Protein AF-A0A9E4BK31-F1 (afdb_monomer_lite)

Structure (mmCIF, N/CA/C/O backbone):
data_AF-A0A9E4BK31-F1
#
_entry.id   AF-A0A9E4BK31-F1
#
loop_
_atom_site.group_PDB
_atom_site.id
_atom_site.type_symbol
_atom_site.label_atom_id
_atom_site.label_alt_id
_atom_site.label_comp_id
_atom_site.label_asym_id
_atom_site.label_entity_id
_atom_site.label_seq_id
_atom_site.pdbx_PDB_ins_code
_atom_site.Cartn_x
_atom_site.Cartn_y
_atom_site.Cartn_z
_atom_site.occupancy
_atom_site.B_iso_or_equiv
_atom_site.auth_seq_id
_atom_site.auth_comp_id
_atom_site.auth_asym_id
_atom_site.auth_atom_id
_atom_site.pdbx_PDB_model_num
ATOM 1 N N . MET A 1 1 ? -15.967 -5.788 6.533 1.00 58.97 1 MET A N 1
ATOM 2 C CA . MET A 1 1 ? -17.218 -6.584 6.598 1.00 58.97 1 MET A CA 1
ATOM 3 C C . MET A 1 1 ? -17.058 -7.877 7.395 1.00 58.97 1 MET A C 1
ATOM 5 O O . MET A 1 1 ? -17.846 -8.084 8.306 1.00 58.97 1 MET A O 1
ATOM 9 N N . ALA A 1 2 ? -16.039 -8.709 7.128 1.00 77.31 2 ALA A N 1
ATOM 10 C CA . ALA A 1 2 ? -15.879 -10.015 7.787 1.00 77.31 2 ALA A CA 1
ATOM 11 C C . ALA A 1 2 ? -15.844 -9.972 9.330 1.00 77.31 2 ALA A C 1
ATOM 13 O O . ALA A 1 2 ? -16.376 -10.877 9.954 1.00 77.31 2 ALA A O 1
ATOM 14 N N . PHE A 1 3 ? -15.298 -8.915 9.947 1.00 86.31 3 PHE A N 1
ATOM 15 C CA . PHE A 1 3 ? -15.256 -8.760 11.411 1.00 86.31 3 PHE A CA 1
ATOM 16 C C . PHE A 1 3 ? -16.615 -8.451 12.069 1.00 86.31 3 PHE A C 1
ATOM 18 O O . PHE A 1 3 ? -16.822 -8.784 13.233 1.00 86.31 3 PHE A O 1
ATOM 25 N N . LEU A 1 4 ? -17.575 -7.864 11.345 1.00 87.69 4 LEU A N 1
ATOM 26 C CA . LEU A 1 4 ? -18.869 -7.504 11.940 1.00 87.69 4 LEU A CA 1
ATOM 27 C C . LEU A 1 4 ? -19.689 -8.741 12.313 1.00 87.69 4 LEU A C 1
ATOM 29 O O . LEU A 1 4 ? -20.369 -8.736 13.329 1.00 87.69 4 LEU A O 1
ATOM 33 N N . ILE A 1 5 ? -19.585 -9.816 11.532 1.00 90.88 5 ILE A N 1
ATOM 34 C CA . ILE A 1 5 ? -20.297 -11.075 11.779 1.00 90.88 5 ILE A CA 1
ATOM 35 C C . ILE A 1 5 ? -19.891 -11.709 13.129 1.00 90.88 5 ILE A C 1
ATOM 37 O O . ILE A 1 5 ? -20.775 -11.912 13.964 1.00 90.88 5 ILE A O 1
ATOM 41 N N . PRO A 1 6 ? -18.599 -11.986 13.413 1.00 91.00 6 PRO A N 1
ATOM 42 C CA . PRO A 1 6 ? -18.186 -12.523 14.706 1.00 91.00 6 PRO A CA 1
ATOM 43 C C . PRO A 1 6 ? -18.404 -11.526 15.850 1.00 91.00 6 PRO A C 1
ATOM 45 O O . PRO A 1 6 ? -18.718 -11.952 16.958 1.00 91.00 6 PRO A O 1
ATOM 48 N N . PHE A 1 7 ? -18.308 -10.214 15.607 1.00 93.12 7 PHE A N 1
ATOM 49 C CA . PHE A 1 7 ? -18.606 -9.218 16.638 1.00 93.12 7 PHE A CA 1
ATOM 50 C C . PHE A 1 7 ? -20.098 -9.188 17.016 1.00 93.12 7 PHE A C 1
ATOM 52 O O . PHE A 1 7 ? -20.437 -9.138 18.196 1.00 93.12 7 PHE A O 1
ATOM 59 N N . LEU A 1 8 ? -21.008 -9.293 16.043 1.00 92.56 8 LEU A N 1
ATOM 60 C CA . LEU A 1 8 ? -22.447 -9.410 16.303 1.00 92.56 8 LEU A CA 1
ATOM 61 C C . LEU A 1 8 ? -22.787 -10.717 17.032 1.00 92.56 8 LEU A C 1
ATOM 63 O O . LEU A 1 8 ? -23.610 -10.711 17.947 1.00 92.56 8 LEU A O 1
ATOM 67 N N . ALA A 1 9 ? -22.121 -11.821 16.682 1.00 92.38 9 ALA A N 1
ATOM 68 C CA . ALA A 1 9 ? -22.253 -13.080 17.411 1.00 92.38 9 ALA A CA 1
ATOM 69 C C . ALA A 1 9 ? -21.776 -12.946 18.870 1.00 92.38 9 ALA A C 1
ATOM 71 O O . ALA A 1 9 ? -22.463 -13.408 19.782 1.00 92.38 9 ALA A O 1
ATOM 72 N N . LEU A 1 10 ? -20.652 -12.256 19.105 1.00 92.50 10 LEU A N 1
ATOM 73 C CA . LEU A 1 10 ? -20.155 -11.934 20.446 1.00 92.50 10 LEU A CA 1
ATOM 74 C C . LEU A 1 10 ? -21.173 -11.096 21.234 1.00 92.50 10 LEU A C 1
ATOM 76 O O . LEU A 1 10 ? -21.415 -11.387 22.401 1.00 92.50 10 LEU A O 1
ATOM 80 N N . LEU A 1 11 ? -21.794 -10.088 20.612 1.00 92.81 11 LEU A N 1
ATOM 81 C CA . LEU A 1 11 ? -22.826 -9.264 21.250 1.00 92.81 11 LEU A CA 1
ATOM 82 C C . LEU A 1 11 ? -24.053 -10.086 21.652 1.00 92.81 11 LEU A C 1
ATOM 84 O O . LEU A 1 11 ? -24.514 -9.976 22.788 1.00 92.81 11 LEU A O 1
ATOM 88 N N . ALA A 1 12 ? -24.558 -10.932 20.750 1.00 91.75 12 ALA A N 1
ATOM 89 C CA . ALA A 1 12 ? -25.690 -11.812 21.033 1.00 91.75 12 ALA A CA 1
ATOM 90 C C . ALA A 1 12 ? -25.364 -12.795 22.167 1.00 91.75 12 ALA A C 1
ATOM 92 O O . ALA A 1 12 ? -26.164 -12.976 23.086 1.00 91.75 12 ALA A O 1
ATOM 93 N N . PHE A 1 13 ? -24.162 -13.378 22.143 1.00 90.69 13 PHE A N 1
ATOM 94 C CA . PHE A 1 13 ? -23.691 -14.257 23.206 1.00 90.69 13 PHE A CA 1
ATOM 95 C C . PHE A 1 13 ? -23.581 -13.510 24.536 1.00 90.69 13 PHE A C 1
ATOM 97 O O . PHE A 1 13 ? -24.104 -13.983 25.540 1.00 90.69 13 PHE A O 1
ATOM 104 N N . ASN A 1 14 ? -22.979 -12.317 24.545 1.00 92.25 14 ASN A N 1
ATOM 105 C CA . ASN A 1 14 ? -22.840 -11.507 25.750 1.00 92.25 14 ASN A CA 1
ATOM 106 C C . ASN A 1 14 ? -24.202 -11.129 26.346 1.00 92.25 14 ASN A C 1
ATOM 108 O O . ASN A 1 14 ? -24.379 -11.221 27.557 1.00 92.25 14 ASN A O 1
ATOM 112 N N . TYR A 1 15 ? -25.182 -10.774 25.508 1.00 88.81 15 TYR A N 1
ATOM 113 C CA . TYR A 1 15 ? -26.549 -10.489 25.946 1.00 88.81 15 TYR A CA 1
ATOM 114 C C . TYR A 1 15 ? -27.174 -11.694 26.663 1.00 88.81 15 TYR A C 1
ATOM 116 O O . TYR A 1 15 ? -27.580 -11.584 27.819 1.00 88.81 15 TYR A O 1
ATOM 124 N N . VAL A 1 16 ? -27.163 -12.873 26.032 1.00 88.25 16 VAL A N 1
ATOM 125 C CA . VAL A 1 16 ? -27.714 -14.105 26.623 1.00 88.25 16 VAL A CA 1
ATOM 126 C C . VAL A 1 16 ? -26.967 -14.510 27.901 1.00 88.25 16 VAL A C 1
ATOM 128 O O . VAL A 1 16 ? -27.593 -14.890 28.891 1.00 88.25 16 VAL A O 1
ATOM 131 N N . PHE A 1 17 ? -25.636 -14.409 27.920 1.00 84.88 17 PHE A N 1
ATOM 132 C CA . PHE A 1 17 ? -24.818 -14.839 29.056 1.00 84.88 17 PHE A CA 1
ATOM 133 C C . PHE A 1 17 ? -24.884 -13.869 30.241 1.00 84.88 17 PHE A C 1
ATOM 135 O O . PHE A 1 17 ? -24.839 -14.310 31.390 1.00 84.88 17 PHE A O 1
ATOM 142 N N . SER A 1 18 ? -25.064 -12.569 29.982 1.00 81.69 18 SER A N 1
ATOM 143 C CA . SER A 1 18 ? -25.228 -11.537 31.017 1.00 81.69 18 SER A CA 1
ATOM 144 C C . SER A 1 18 ? -26.471 -11.737 31.891 1.00 81.69 18 SER A C 1
ATOM 146 O O . SER A 1 18 ? -26.489 -11.314 33.044 1.00 81.69 18 SER A O 1
ATOM 148 N N . HIS A 1 19 ? -27.486 -12.449 31.387 1.00 75.50 19 HIS A N 1
ATOM 149 C CA . HIS A 1 19 ? -28.653 -12.838 32.181 1.00 75.50 19 HIS A CA 1
ATOM 150 C C . HIS A 1 19 ? -28.345 -13.924 33.222 1.00 75.50 19 HIS A C 1
ATOM 152 O O . HIS A 1 19 ? -29.104 -14.080 34.179 1.00 75.50 19 HIS A O 1
ATOM 158 N N . ARG A 1 20 ? -27.256 -14.692 33.054 1.00 76.62 20 ARG A N 1
ATOM 159 C CA . ARG A 1 20 ? -26.925 -15.845 33.910 1.00 76.62 20 ARG A CA 1
ATOM 160 C C . ARG A 1 20 ? -25.598 -15.713 34.665 1.00 76.62 20 ARG A C 1
ATOM 162 O O . ARG A 1 20 ? -25.450 -16.359 35.707 1.00 76.62 20 ARG A O 1
ATOM 169 N N . PHE A 1 21 ? -24.671 -14.895 34.166 1.00 79.19 21 PHE A N 1
ATOM 170 C CA . PHE A 1 21 ? -23.315 -14.671 34.681 1.00 79.19 21 PHE A CA 1
ATOM 171 C C . PHE A 1 21 ? -22.875 -13.208 34.468 1.00 79.19 21 PHE A C 1
ATOM 173 O O . PHE A 1 21 ? -23.589 -12.421 33.853 1.00 79.19 21 PHE A O 1
ATOM 180 N N . LYS A 1 22 ? -21.683 -12.824 34.953 1.00 82.00 22 LYS A N 1
ATOM 181 C CA . LYS A 1 22 ? -21.089 -11.517 34.617 1.00 82.00 22 LYS A CA 1
ATOM 182 C C . LYS A 1 22 ? -20.688 -11.499 33.138 1.00 82.00 22 LYS A C 1
ATOM 184 O O . LYS A 1 22 ? -19.763 -12.208 32.753 1.00 82.00 22 LYS A O 1
ATOM 189 N N . GLY A 1 23 ? -21.398 -10.711 32.335 1.00 86.69 23 GLY A N 1
ATOM 190 C CA . GLY A 1 23 ? -21.038 -10.427 30.945 1.00 86.69 23 GLY A CA 1
ATOM 191 C C . GLY A 1 23 ? -19.943 -9.364 30.824 1.00 86.69 23 GLY A C 1
ATOM 192 O O . GLY A 1 23 ? -19.596 -8.700 31.802 1.00 86.69 23 GLY A O 1
ATOM 193 N N . LEU A 1 24 ? -19.433 -9.195 29.604 1.00 89.00 24 LEU A N 1
ATOM 194 C CA . LEU A 1 24 ? -18.551 -8.097 29.217 1.00 89.00 24 LEU A CA 1
ATOM 195 C C . LEU A 1 24 ? -19.272 -6.762 29.401 1.00 89.00 24 LEU A C 1
ATOM 197 O O . LEU A 1 24 ? -20.435 -6.600 29.012 1.00 89.00 24 LEU A O 1
ATOM 201 N N . SER A 1 25 ? -18.553 -5.802 29.963 1.00 91.56 25 SER A N 1
ATOM 202 C CA . SER A 1 25 ? -18.991 -4.422 30.103 1.00 91.56 25 SER A CA 1
ATOM 203 C C . SER A 1 25 ? -19.062 -3.714 28.748 1.00 91.56 25 SER A C 1
ATOM 205 O O . SER A 1 25 ? -18.389 -4.082 27.781 1.00 91.56 25 SER A O 1
ATOM 207 N N . SER A 1 26 ? -19.835 -2.627 28.686 1.00 88.88 26 SER A N 1
ATOM 208 C CA . SER A 1 26 ? -19.913 -1.779 27.490 1.00 88.88 26 SER A CA 1
ATOM 209 C C . SER A 1 26 ? -18.539 -1.259 27.058 1.00 88.88 26 SER A C 1
ATOM 211 O O . SER A 1 26 ? -18.271 -1.152 25.865 1.00 88.88 26 SER A O 1
ATOM 213 N N . PHE A 1 27 ? -17.646 -0.985 28.015 1.00 92.00 27 PHE A N 1
ATOM 214 C CA . PHE A 1 27 ? -16.291 -0.519 27.727 1.00 92.00 27 PHE A CA 1
ATOM 215 C C . PHE A 1 27 ? -15.445 -1.597 27.037 1.00 92.00 27 PHE A C 1
ATOM 217 O O . PHE A 1 27 ? -14.790 -1.316 26.035 1.00 92.00 27 PHE A O 1
ATOM 224 N N . GLU A 1 28 ? -15.508 -2.842 27.516 1.00 93.06 28 GLU A N 1
ATOM 225 C CA . GLU A 1 28 ? -14.797 -3.971 26.903 1.00 93.06 28 GLU A CA 1
ATOM 226 C C . GLU A 1 28 ? -15.309 -4.253 25.487 1.00 93.06 28 GLU A C 1
ATOM 228 O O . GLU A 1 28 ? -14.512 -4.454 24.573 1.00 93.06 28 GLU A O 1
ATOM 233 N N . LEU A 1 29 ? -16.626 -4.195 25.270 1.00 93.00 29 LEU A N 1
ATOM 234 C CA . LEU A 1 29 ? -17.216 -4.382 23.943 1.00 93.00 29 LEU A CA 1
ATOM 235 C C . LEU A 1 29 ? -16.796 -3.288 22.954 1.00 93.00 29 LEU A C 1
ATOM 237 O O . LEU A 1 29 ? -16.470 -3.599 21.809 1.00 93.00 29 LEU A O 1
ATOM 241 N N . ILE A 1 30 ? -16.766 -2.023 23.383 1.00 92.88 30 ILE A N 1
ATOM 242 C CA . ILE A 1 30 ? -16.303 -0.902 22.550 1.00 92.88 30 ILE A CA 1
ATOM 243 C C . ILE A 1 30 ? -14.812 -1.046 22.229 1.00 92.88 30 ILE A C 1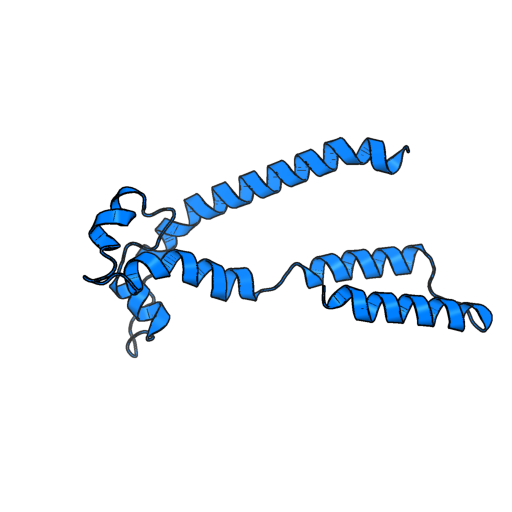
ATOM 245 O O . ILE A 1 30 ? -14.414 -0.820 21.084 1.00 92.88 30 ILE A O 1
ATOM 249 N N . ALA A 1 31 ? -13.990 -1.458 23.198 1.00 94.00 31 ALA A N 1
ATOM 250 C CA . ALA A 1 31 ? -12.566 -1.693 22.978 1.00 94.00 31 ALA A CA 1
ATOM 251 C C . ALA A 1 31 ? -12.335 -2.830 21.968 1.00 94.00 31 ALA A C 1
ATOM 253 O O . ALA A 1 31 ? -11.590 -2.650 21.004 1.00 94.00 31 ALA A O 1
ATOM 254 N N . ILE A 1 32 ? -13.030 -3.962 22.131 1.00 93.69 32 ILE A N 1
ATOM 255 C CA . ILE A 1 32 ? -12.971 -5.101 21.201 1.00 93.69 32 ILE A CA 1
ATOM 256 C C . ILE A 1 32 ? -13.419 -4.675 19.801 1.00 93.69 32 ILE A C 1
ATOM 258 O O . ILE A 1 32 ? -12.745 -4.990 18.821 1.00 93.69 32 ILE A O 1
ATOM 262 N N . CYS A 1 33 ? -14.526 -3.933 19.702 1.00 92.19 33 CYS A N 1
ATOM 263 C CA . CYS A 1 33 ? -15.015 -3.399 18.435 1.00 92.19 33 CYS A CA 1
ATOM 264 C C . CYS A 1 33 ? -13.965 -2.510 17.765 1.00 92.19 33 CYS A C 1
ATOM 266 O O . CYS A 1 33 ? -13.640 -2.712 16.601 1.00 92.19 33 CYS A O 1
ATOM 268 N N . SER A 1 34 ? -13.386 -1.568 18.512 1.00 90.88 34 SER A N 1
ATOM 269 C CA . SER A 1 34 ? -12.414 -0.605 17.987 1.00 90.88 34 SER A CA 1
ATOM 270 C C . SER A 1 34 ? -11.151 -1.299 17.477 1.00 90.88 34 SER A C 1
ATOM 272 O O . SER A 1 34 ? -10.747 -1.089 16.335 1.00 90.88 34 SER A O 1
ATOM 274 N N . ILE A 1 35 ? -10.559 -2.181 18.290 1.00 91.44 35 ILE A N 1
ATOM 275 C CA . ILE A 1 35 ? -9.354 -2.937 17.915 1.00 91.44 35 ILE A CA 1
ATOM 276 C C . ILE A 1 35 ? -9.650 -3.838 16.713 1.00 91.44 35 ILE A C 1
ATOM 278 O O . ILE A 1 35 ? -8.880 -3.877 15.754 1.00 91.44 35 ILE A O 1
ATOM 282 N N . GLY A 1 36 ? -10.785 -4.536 16.737 1.00 90.50 36 GLY A N 1
ATOM 283 C CA . GLY A 1 36 ? -11.171 -5.439 15.664 1.00 90.50 36 GLY A CA 1
ATOM 284 C C . GLY A 1 36 ? -11.517 -4.722 14.361 1.00 90.50 36 GLY A C 1
ATOM 285 O O . GLY A 1 36 ? -11.166 -5.216 13.294 1.00 90.50 36 GLY A O 1
ATOM 286 N N . MET A 1 37 ? -12.111 -3.527 14.413 1.00 88.00 37 MET A N 1
ATOM 287 C CA . MET A 1 37 ? -12.308 -2.691 13.228 1.00 88.00 37 MET A CA 1
ATOM 288 C C . MET A 1 37 ? -10.972 -2.228 12.647 1.00 88.00 37 MET A C 1
ATOM 290 O O . MET A 1 37 ? -10.799 -2.308 11.433 1.00 88.00 37 MET A O 1
ATOM 294 N N . VAL A 1 38 ? -10.012 -1.797 13.470 1.00 87.44 38 VAL A N 1
ATOM 295 C CA . VAL A 1 38 ? -8.668 -1.436 12.982 1.00 87.44 38 VAL A CA 1
ATOM 296 C C . VAL A 1 38 ? -8.006 -2.638 12.304 1.00 87.44 38 VAL A C 1
ATOM 298 O O . VAL A 1 38 ? -7.576 -2.532 11.157 1.00 87.44 38 VAL A O 1
ATOM 301 N N . ALA A 1 39 ? -8.009 -3.804 12.956 1.00 85.81 39 ALA A N 1
ATOM 302 C CA . ALA A 1 39 ? -7.448 -5.033 12.397 1.00 85.81 39 ALA A CA 1
ATOM 303 C C . ALA A 1 39 ? -8.146 -5.461 11.094 1.00 85.81 39 ALA A C 1
ATOM 305 O O . ALA A 1 39 ? -7.490 -5.853 10.135 1.00 85.81 39 ALA A O 1
ATOM 306 N N . ALA A 1 40 ? -9.474 -5.340 11.027 1.00 84.19 40 ALA A N 1
ATOM 307 C CA . ALA A 1 40 ? -10.251 -5.717 9.852 1.00 84.19 40 ALA A CA 1
ATOM 308 C C . ALA A 1 40 ? -10.035 -4.789 8.652 1.00 84.19 40 ALA A C 1
ATOM 310 O O . ALA A 1 40 ? -10.228 -5.224 7.518 1.00 84.19 40 ALA A O 1
ATOM 311 N N . ASN A 1 41 ? -9.686 -3.522 8.884 1.00 77.94 41 ASN A N 1
ATOM 312 C CA . ASN A 1 41 ? -9.354 -2.575 7.818 1.00 77.94 41 ASN A CA 1
ATOM 313 C C . ASN A 1 41 ? -7.882 -2.673 7.396 1.00 77.94 41 ASN A C 1
ATOM 315 O O . ASN A 1 41 ? -7.556 -2.355 6.256 1.00 77.94 41 ASN A O 1
ATOM 319 N N . MET A 1 42 ? -7.001 -3.162 8.272 1.00 74.75 42 MET A N 1
ATOM 320 C CA . MET A 1 42 ? -5.587 -3.378 7.971 1.00 74.75 42 MET A CA 1
ATOM 321 C C . MET A 1 42 ? -5.374 -4.703 7.225 1.00 74.75 42 MET A C 1
ATOM 323 O O . MET A 1 42 ? -4.789 -5.654 7.734 1.00 74.75 42 MET A O 1
ATOM 327 N N . GLN A 1 43 ? -5.890 -4.781 6.002 1.00 69.62 43 GLN A N 1
ATOM 328 C CA . GLN A 1 43 ? -5.678 -5.922 5.113 1.00 69.62 43 GLN A CA 1
ATOM 329 C C . GLN A 1 43 ? -4.340 -5.742 4.389 1.00 69.62 43 GLN A C 1
ATOM 331 O O . GLN A 1 43 ? -4.182 -4.816 3.595 1.00 69.62 43 GLN A O 1
ATOM 336 N N . GLY A 1 44 ? -3.378 -6.633 4.643 1.00 70.25 44 GLY A N 1
ATOM 337 C CA . GLY A 1 44 ? -2.052 -6.569 4.012 1.00 70.25 44 GLY A CA 1
ATOM 338 C C . GLY A 1 44 ? -2.081 -6.676 2.481 1.00 70.25 44 GLY A C 1
ATOM 339 O O . GLY A 1 44 ? -1.201 -6.133 1.817 1.00 70.25 44 GLY A O 1
ATOM 340 N N . GLU A 1 45 ? -3.120 -7.304 1.920 1.00 77.31 45 GLU A N 1
ATOM 341 C CA . GLU A 1 45 ? -3.283 -7.520 0.473 1.00 77.31 45 GLU A CA 1
ATOM 342 C C . GLU A 1 45 ? -3.380 -6.221 -0.338 1.00 77.31 45 GLU A C 1
ATOM 344 O O . GLU A 1 45 ? -2.986 -6.190 -1.504 1.00 77.31 45 GLU A O 1
ATOM 349 N N . TRP A 1 46 ? -3.869 -5.133 0.269 1.00 77.62 46 TRP A N 1
ATOM 350 C CA . TRP A 1 46 ? -3.974 -3.838 -0.406 1.00 77.62 46 TRP A CA 1
ATOM 351 C C . TRP A 1 46 ? -2.622 -3.310 -0.864 1.00 77.62 46 TRP A C 1
ATOM 353 O O . TRP A 1 46 ? -2.491 -2.860 -2.001 1.00 77.62 46 TRP A O 1
ATOM 363 N N . LEU A 1 47 ? -1.614 -3.379 0.005 1.00 72.31 47 LEU A N 1
ATOM 364 C CA . LEU A 1 47 ? -0.294 -2.857 -0.319 1.00 72.31 47 LEU A CA 1
ATOM 365 C C . LEU A 1 47 ? 0.508 -3.849 -1.165 1.00 72.31 47 LEU A C 1
ATOM 367 O O . LEU A 1 47 ? 1.151 -3.441 -2.123 1.00 72.31 47 LEU A O 1
ATOM 371 N N . SER A 1 48 ? 0.474 -5.140 -0.832 1.00 76.88 48 SER A N 1
ATOM 372 C CA . SER A 1 48 ? 1.308 -6.138 -1.510 1.00 76.88 48 SER A CA 1
ATOM 373 C C . SER A 1 48 ? 0.781 -6.542 -2.887 1.00 76.88 48 SER A C 1
ATOM 375 O O . SER A 1 48 ? 1.574 -6.787 -3.789 1.00 76.88 48 SER A O 1
ATOM 377 N N . GLY A 1 49 ? -0.539 -6.621 -3.062 1.00 79.38 49 GLY A N 1
ATOM 378 C CA . GLY A 1 49 ? -1.159 -7.074 -4.306 1.00 79.38 49 GLY A CA 1
ATOM 379 C C . GLY A 1 49 ? -1.685 -5.917 -5.142 1.00 79.38 49 GLY A C 1
ATOM 380 O O . GLY A 1 49 ? -1.228 -5.688 -6.260 1.00 79.38 49 GLY A O 1
ATOM 381 N N . TYR A 1 50 ? -2.646 -5.170 -4.598 1.00 85.81 50 TYR A N 1
ATOM 382 C CA . TYR A 1 50 ? -3.361 -4.156 -5.376 1.00 85.81 50 TYR A CA 1
ATOM 383 C C . TYR A 1 50 ? -2.481 -2.964 -5.731 1.00 85.81 50 TYR A C 1
ATOM 385 O O . TYR A 1 50 ? -2.425 -2.572 -6.892 1.00 85.81 50 TYR A O 1
ATOM 393 N N . PHE A 1 51 ? -1.772 -2.401 -4.755 1.00 89.31 51 PHE A N 1
ATOM 394 C CA . PHE A 1 51 ? -0.925 -1.238 -4.987 1.00 89.31 51 PHE A CA 1
ATOM 395 C C . PHE A 1 51 ? 0.222 -1.549 -5.955 1.00 89.31 51 PHE A C 1
ATOM 397 O O . PHE A 1 51 ? 0.338 -0.886 -6.985 1.00 89.31 51 PHE A O 1
ATOM 404 N N . LEU A 1 52 ? 1.016 -2.593 -5.675 1.00 89.94 52 LEU A N 1
ATOM 405 C CA . LEU A 1 52 ? 2.117 -3.002 -6.558 1.00 89.94 52 LEU A CA 1
ATOM 406 C C . LEU A 1 52 ? 1.610 -3.411 -7.949 1.00 89.94 52 LEU A C 1
ATOM 408 O O . LEU A 1 52 ? 2.242 -3.087 -8.951 1.00 89.94 52 LEU A O 1
ATOM 412 N N . GLY A 1 53 ? 0.439 -4.046 -8.037 1.00 90.62 53 GLY A N 1
ATOM 413 C CA . GLY A 1 53 ? -0.209 -4.341 -9.312 1.00 90.62 53 GLY A CA 1
ATOM 414 C C . GLY A 1 53 ? -0.562 -3.075 -10.094 1.00 90.62 53 GLY A C 1
ATOM 415 O O . GLY A 1 53 ? -0.206 -2.956 -11.260 1.00 90.62 53 GLY A O 1
ATOM 416 N N . VAL A 1 54 ? -1.196 -2.086 -9.458 1.00 90.19 54 VAL A N 1
ATOM 417 C CA . VAL A 1 54 ? -1.624 -0.835 -10.113 1.00 90.19 54 VAL A CA 1
ATOM 418 C C . VAL A 1 54 ? -0.442 -0.020 -10.634 1.00 90.19 54 VAL A C 1
ATOM 420 O O . VAL A 1 54 ? -0.516 0.510 -11.739 1.00 90.19 54 VAL A O 1
ATOM 423 N N . VAL A 1 55 ? 0.652 0.069 -9.875 1.00 92.44 55 VAL A N 1
ATOM 424 C CA . VAL A 1 55 ? 1.826 0.864 -10.277 1.00 92.44 55 VAL A CA 1
ATOM 425 C C . VAL A 1 55 ? 2.684 0.172 -11.338 1.00 92.44 55 VAL A C 1
ATOM 427 O O . VAL A 1 55 ? 3.452 0.846 -12.012 1.00 92.44 55 VAL A O 1
ATOM 430 N N . THR A 1 56 ? 2.567 -1.148 -11.516 1.00 93.06 56 THR A N 1
ATOM 431 C CA . THR A 1 56 ? 3.339 -1.916 -12.516 1.00 93.06 56 THR A CA 1
ATOM 432 C C . THR A 1 56 ? 2.522 -2.314 -13.746 1.00 93.06 56 THR A C 1
ATOM 434 O O . THR A 1 56 ? 3.083 -2.539 -14.818 1.00 93.06 56 THR A O 1
ATOM 437 N N . ALA A 1 57 ? 1.195 -2.391 -13.627 1.00 91.50 57 ALA A N 1
ATOM 438 C CA . ALA A 1 57 ? 0.311 -2.845 -14.694 1.00 91.50 57 ALA A CA 1
ATOM 439 C C . ALA A 1 57 ? 0.411 -2.018 -15.987 1.00 91.50 57 ALA A C 1
ATOM 441 O O . ALA A 1 57 ? 0.448 -2.639 -17.053 1.00 91.50 57 ALA A O 1
ATOM 442 N N . PRO A 1 58 ? 0.485 -0.670 -15.953 1.00 90.69 58 PRO A N 1
ATOM 443 C CA . PRO A 1 58 ? 0.524 0.115 -17.179 1.00 90.69 58 PRO A CA 1
ATOM 444 C C . PRO A 1 58 ? 1.726 -0.203 -18.066 1.00 90.69 58 PRO A C 1
ATOM 446 O O . PRO A 1 58 ? 1.564 -0.240 -19.278 1.00 90.69 58 PRO A O 1
ATOM 449 N N . ILE A 1 59 ? 2.896 -0.479 -17.477 1.00 90.31 59 ILE A N 1
ATOM 450 C CA . ILE A 1 59 ? 4.114 -0.797 -18.232 1.00 90.31 59 ILE A CA 1
ATOM 451 C C . ILE A 1 59 ? 4.200 -2.286 -18.598 1.00 90.31 59 ILE A C 1
ATOM 453 O O . ILE A 1 59 ? 4.646 -2.628 -19.693 1.00 90.31 59 ILE A O 1
ATOM 457 N N . TYR A 1 60 ? 3.745 -3.186 -17.717 1.00 92.62 60 TYR A N 1
ATOM 458 C CA . TYR A 1 60 ? 3.819 -4.630 -17.956 1.00 92.62 60 TYR A CA 1
ATOM 459 C C . TYR A 1 60 ? 2.803 -5.094 -19.008 1.00 92.62 60 TYR A C 1
ATOM 461 O O . TYR A 1 60 ? 3.154 -5.828 -19.930 1.00 92.62 60 TYR A O 1
ATOM 469 N N . PHE A 1 61 ? 1.555 -4.623 -18.919 1.00 92.19 61 PHE A N 1
ATOM 470 C CA . PHE A 1 61 ? 0.468 -5.036 -19.815 1.00 92.19 61 PHE A CA 1
ATOM 471 C C . PHE A 1 61 ? 0.329 -4.164 -21.070 1.00 92.19 61 PHE A C 1
ATOM 473 O O . PHE A 1 61 ? -0.609 -4.359 -21.851 1.00 92.19 61 PHE A O 1
ATOM 480 N N . ALA A 1 62 ? 1.220 -3.196 -21.297 1.00 91.62 62 ALA A N 1
ATOM 481 C CA . ALA A 1 62 ? 1.17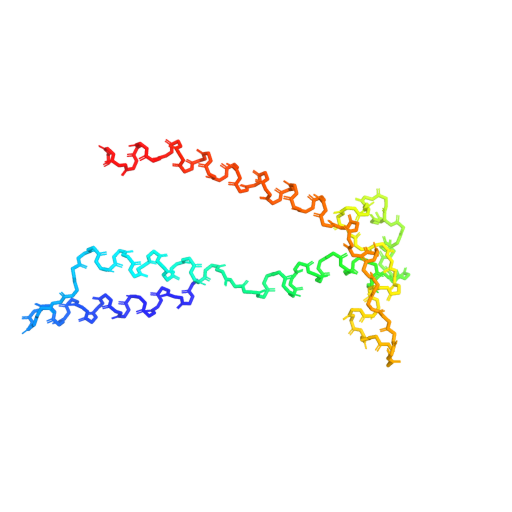3 -2.403 -22.516 1.00 91.62 62 ALA A CA 1
ATOM 482 C C . ALA A 1 62 ? 1.433 -3.276 -23.753 1.00 91.62 62 ALA A C 1
ATOM 484 O O . ALA A 1 62 ? 2.394 -4.047 -23.815 1.00 91.62 62 ALA A O 1
ATOM 485 N N . SER A 1 63 ? 0.539 -3.151 -24.733 1.00 90.38 63 SER A N 1
ATOM 486 C CA . SER A 1 63 ? 0.548 -3.903 -25.985 1.00 90.38 63 SER A CA 1
ATOM 487 C C . SER A 1 63 ? 0.156 -3.003 -27.153 1.00 90.38 63 SER A C 1
ATOM 489 O O . SER A 1 63 ? -0.489 -1.967 -26.985 1.00 90.38 63 SER A O 1
ATOM 491 N N . THR A 1 64 ? 0.464 -3.432 -28.375 1.00 90.00 64 THR A N 1
ATOM 492 C CA . THR A 1 64 ? 0.075 -2.699 -29.591 1.00 90.00 64 THR A CA 1
ATOM 493 C C . THR A 1 64 ? -1.443 -2.571 -29.755 1.00 90.00 64 THR A C 1
ATOM 495 O O . THR A 1 64 ? -1.911 -1.644 -30.406 1.00 90.00 64 THR A O 1
ATOM 498 N N . GLN A 1 65 ? -2.228 -3.468 -29.146 1.00 91.81 65 GLN A N 1
ATOM 499 C CA . GLN A 1 65 ? -3.692 -3.437 -29.205 1.00 91.81 65 GLN A CA 1
ATOM 500 C C . GLN A 1 65 ? -4.303 -2.390 -28.265 1.00 91.81 65 GLN A C 1
ATOM 502 O O . GLN A 1 65 ? -5.291 -1.751 -28.625 1.00 91.81 65 GLN A O 1
ATOM 507 N N . ASN A 1 66 ? -3.737 -2.208 -27.067 1.00 92.06 66 ASN A N 1
ATOM 508 C CA . ASN A 1 66 ? -4.245 -1.233 -26.097 1.00 92.06 66 ASN A CA 1
ATOM 509 C C . ASN A 1 66 ? -3.603 0.157 -26.246 1.00 92.06 66 ASN A C 1
ATOM 511 O O . ASN A 1 66 ? -4.195 1.142 -25.799 1.00 92.06 66 ASN A O 1
ATOM 515 N N . MET A 1 67 ? -2.443 0.241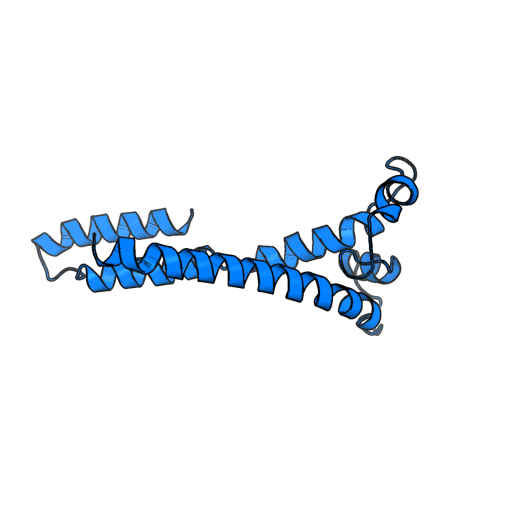 -26.912 1.00 90.25 67 MET A N 1
ATOM 516 C CA . MET A 1 67 ? -1.672 1.470 -27.134 1.00 90.25 67 MET A CA 1
ATOM 517 C C . MET A 1 67 ? -1.417 2.247 -25.834 1.00 90.25 67 MET A C 1
ATOM 519 O O . MET A 1 67 ? -1.402 3.479 -25.829 1.00 90.25 67 MET A O 1
ATOM 523 N N . TRP A 1 68 ? -1.265 1.553 -24.704 1.00 90.19 68 TRP A N 1
ATOM 524 C CA . TRP A 1 68 ? -1.051 2.210 -23.411 1.00 90.19 68 TRP A CA 1
ATOM 525 C C . TRP A 1 68 ? 0.263 2.993 -23.369 1.00 90.19 68 TRP A C 1
ATOM 527 O O . TRP A 1 68 ? 0.280 4.099 -22.828 1.00 90.19 68 TRP A O 1
ATOM 537 N N . ASP A 1 69 ? 1.302 2.483 -24.034 1.00 85.81 69 ASP A N 1
ATOM 538 C CA . ASP A 1 69 ? 2.592 3.166 -24.193 1.00 85.81 69 ASP A CA 1
ATOM 539 C C . ASP A 1 69 ? 2.458 4.530 -24.901 1.00 85.81 69 ASP A C 1
ATOM 541 O O . ASP A 1 69 ? 3.227 5.444 -24.632 1.00 85.81 69 ASP A O 1
ATOM 545 N N . GLU A 1 70 ? 1.470 4.714 -25.782 1.00 88.12 70 GLU A N 1
ATOM 546 C CA . GLU A 1 70 ? 1.269 5.981 -26.503 1.00 88.12 70 GLU A CA 1
ATOM 547 C C . GLU A 1 70 ? 0.225 6.877 -25.829 1.00 88.12 70 GLU A C 1
ATOM 549 O O . GLU A 1 70 ? 0.367 8.098 -25.779 1.00 88.12 70 GLU A O 1
ATOM 554 N N . ARG A 1 71 ? -0.857 6.276 -25.321 1.00 89.06 71 ARG A N 1
ATOM 555 C CA . ARG A 1 71 ? -2.034 7.011 -24.835 1.00 89.06 71 ARG A CA 1
ATOM 556 C C . ARG A 1 71 ? -1.963 7.371 -23.361 1.00 89.06 71 ARG A C 1
ATOM 558 O O . ARG A 1 71 ? -2.503 8.403 -22.975 1.00 89.06 71 ARG A O 1
ATOM 565 N N . LEU A 1 72 ? -1.373 6.508 -22.537 1.00 87.00 72 LEU A N 1
ATOM 566 C CA . LEU A 1 72 ? -1.348 6.687 -21.085 1.00 87.00 72 LEU A CA 1
ATOM 567 C C . LEU A 1 72 ? -0.000 7.204 -20.592 1.00 87.00 72 LEU A C 1
ATOM 569 O O . LEU A 1 72 ? 0.029 7.990 -19.650 1.00 87.00 72 LEU A O 1
ATOM 573 N N . TRP A 1 73 ? 1.093 6.828 -21.261 1.00 84.81 73 TRP A N 1
ATOM 574 C CA . TRP A 1 73 ? 2.446 7.251 -20.899 1.00 84.81 73 TRP A CA 1
ATOM 575 C C . TRP A 1 73 ? 2.621 8.762 -20.673 1.00 84.81 73 TRP A C 1
ATOM 577 O O . TRP A 1 73 ? 3.262 9.118 -19.687 1.00 84.81 73 TRP A O 1
ATOM 587 N N . PRO A 1 74 ? 1.998 9.668 -21.461 1.00 89.75 74 PRO A N 1
ATOM 588 C CA . PRO A 1 74 ? 2.112 11.111 -21.221 1.00 89.75 74 PRO A CA 1
ATOM 589 C C . PRO A 1 74 ? 1.564 11.590 -19.866 1.00 89.75 74 PRO A C 1
ATOM 591 O O . PRO A 1 74 ? 1.874 12.700 -19.442 1.00 89.75 74 PRO A O 1
ATOM 594 N N . TYR A 1 75 ? 0.733 10.784 -19.200 1.00 88.75 75 TYR A N 1
ATOM 595 C CA . TYR A 1 75 ? 0.136 11.094 -17.897 1.00 88.75 75 TYR A CA 1
ATOM 596 C C . TYR A 1 75 ? 0.844 10.392 -16.731 1.00 88.75 75 TYR A C 1
ATOM 598 O O . TYR A 1 75 ? 0.534 10.661 -15.566 1.00 88.75 75 TYR A O 1
ATOM 606 N N . PHE A 1 76 ? 1.782 9.492 -17.027 1.00 88.25 76 PHE A N 1
ATOM 607 C CA . PHE A 1 76 ? 2.568 8.801 -16.018 1.00 88.25 76 PHE A CA 1
ATOM 608 C C . PHE A 1 76 ? 3.880 9.520 -15.740 1.00 88.25 76 PHE A C 1
ATOM 610 O O . PHE A 1 76 ? 4.409 10.281 -16.545 1.00 88.25 76 PHE A O 1
ATOM 617 N N . SER A 1 77 ? 4.384 9.292 -14.537 1.00 86.88 77 SER A N 1
ATOM 618 C CA . SER A 1 77 ? 5.621 9.876 -14.045 1.00 86.88 77 SER A CA 1
ATOM 619 C C . SER A 1 77 ? 6.290 8.895 -13.096 1.00 86.88 77 SER A C 1
ATOM 621 O O . SER A 1 77 ? 5.631 8.043 -12.503 1.00 86.88 77 SER A O 1
ATOM 623 N N . GLU A 1 78 ? 7.593 9.049 -12.905 1.00 86.56 78 GLU A N 1
ATOM 624 C CA . GLU A 1 78 ? 8.404 8.135 -12.090 1.00 86.56 78 GLU A CA 1
ATOM 625 C C . GLU A 1 78 ? 7.935 8.032 -10.629 1.00 86.56 78 GLU A C 1
ATOM 627 O O . GLU A 1 78 ? 8.196 7.034 -9.964 1.00 86.56 78 GLU A O 1
ATOM 632 N N . TRP A 1 79 ? 7.197 9.032 -10.132 1.00 89.06 79 TRP A N 1
ATOM 633 C CA . TRP A 1 79 ? 6.662 9.031 -8.771 1.00 89.06 79 TRP A CA 1
ATOM 634 C C . TRP A 1 79 ? 5.315 8.309 -8.625 1.00 89.06 79 TRP A C 1
ATOM 636 O O . TRP A 1 79 ? 4.909 8.054 -7.491 1.00 89.06 79 TRP A O 1
ATOM 646 N N . ASN A 1 80 ? 4.598 7.999 -9.717 1.00 89.50 80 ASN A N 1
ATOM 647 C CA . ASN A 1 80 ? 3.263 7.381 -9.657 1.00 89.50 80 ASN A CA 1
ATOM 648 C C . ASN A 1 80 ? 3.181 5.965 -10.242 1.00 89.50 80 ASN A C 1
ATOM 650 O O . ASN A 1 80 ? 2.358 5.179 -9.769 1.00 89.50 80 ASN A O 1
ATOM 654 N N . VAL A 1 81 ? 4.034 5.628 -11.208 1.00 91.94 81 VAL A N 1
ATOM 655 C CA . VAL A 1 81 ? 4.059 4.342 -11.917 1.00 91.94 81 VAL A CA 1
ATOM 656 C C . VAL A 1 81 ? 5.506 3.888 -12.087 1.00 91.94 81 VAL A C 1
ATOM 658 O O . VAL A 1 81 ? 6.411 4.707 -12.237 1.00 91.94 81 VAL A O 1
ATOM 661 N N . LEU A 1 82 ? 5.726 2.571 -12.067 1.00 92.38 82 LEU A N 1
ATOM 662 C CA . LEU A 1 82 ? 7.026 1.981 -12.362 1.00 92.38 82 LEU A CA 1
ATOM 663 C C . LEU A 1 82 ? 7.339 2.162 -13.852 1.00 92.38 82 LEU A C 1
ATOM 665 O O . LEU A 1 82 ? 6.593 1.691 -14.710 1.00 92.38 82 LEU A O 1
ATOM 669 N N . THR A 1 83 ? 8.442 2.837 -14.160 1.00 89.62 83 THR A N 1
ATOM 670 C CA . THR A 1 83 ? 8.824 3.159 -15.543 1.00 89.62 83 THR A CA 1
ATOM 671 C C . THR A 1 83 ? 9.741 2.115 -16.179 1.00 89.62 83 THR A C 1
ATOM 673 O O . THR A 1 83 ? 9.767 1.976 -17.401 1.00 89.62 83 THR A O 1
ATOM 676 N N . ASP A 1 84 ? 10.468 1.348 -15.366 1.00 90.81 84 ASP A N 1
ATOM 677 C CA . ASP A 1 84 ? 11.365 0.292 -15.829 1.00 90.81 84 ASP A CA 1
ATOM 678 C C . ASP A 1 84 ? 10.583 -0.993 -16.154 1.00 90.81 84 ASP A C 1
ATOM 680 O O . ASP A 1 84 ? 10.069 -1.692 -15.272 1.00 90.81 84 ASP A O 1
ATOM 684 N N . ARG A 1 85 ? 10.522 -1.327 -17.449 1.00 89.88 85 ARG A N 1
ATOM 685 C CA . ARG A 1 85 ? 9.854 -2.536 -17.946 1.00 89.88 85 ARG A CA 1
ATOM 686 C C . ARG A 1 85 ? 10.527 -3.820 -17.455 1.00 89.88 85 ARG A C 1
ATOM 688 O O . ARG A 1 85 ? 9.816 -4.774 -17.162 1.00 89.88 85 ARG A O 1
ATOM 695 N N . ALA A 1 86 ? 11.853 -3.865 -17.334 1.00 91.00 86 ALA A N 1
ATOM 696 C CA . ALA A 1 86 ? 12.554 -5.051 -16.843 1.00 91.00 86 ALA A CA 1
ATOM 697 C C . ALA A 1 86 ? 12.269 -5.284 -15.353 1.00 91.00 86 ALA A C 1
ATOM 699 O O . ALA A 1 86 ? 12.043 -6.423 -14.942 1.00 91.00 86 ALA A O 1
ATOM 700 N N . ALA A 1 87 ? 12.199 -4.212 -14.557 1.00 92.38 87 ALA A N 1
ATOM 701 C CA . ALA A 1 87 ? 11.791 -4.296 -13.156 1.00 92.38 87 ALA A CA 1
ATOM 702 C C . ALA A 1 87 ? 10.335 -4.772 -13.009 1.00 92.38 87 ALA A C 1
ATOM 704 O O . ALA A 1 87 ? 10.046 -5.603 -12.146 1.00 92.38 87 ALA A O 1
ATOM 705 N N . ALA A 1 88 ? 9.430 -4.306 -13.879 1.00 92.56 88 ALA A N 1
ATOM 706 C CA . ALA A 1 88 ? 8.044 -4.765 -13.909 1.00 92.56 88 ALA A CA 1
ATOM 707 C C . ALA A 1 88 ? 7.934 -6.244 -14.314 1.00 92.56 88 ALA A C 1
ATOM 709 O O . ALA A 1 88 ? 7.256 -7.017 -13.644 1.00 92.56 88 ALA A O 1
ATOM 710 N N . THR A 1 89 ? 8.643 -6.673 -15.361 1.00 92.88 89 THR A N 1
ATOM 711 C CA . THR A 1 89 ? 8.690 -8.085 -15.767 1.00 92.88 89 THR A CA 1
ATOM 712 C C . THR A 1 89 ? 9.243 -8.962 -14.646 1.00 92.88 89 THR A C 1
ATOM 714 O O . THR A 1 89 ? 8.634 -9.973 -14.317 1.00 92.88 89 THR A O 1
ATOM 717 N N . GLY A 1 90 ? 10.328 -8.546 -13.985 1.00 92.94 90 GLY A N 1
ATOM 718 C CA . GLY A 1 90 ? 10.890 -9.271 -12.844 1.00 92.94 90 GLY A CA 1
ATOM 719 C C . GLY A 1 90 ? 9.939 -9.385 -11.646 1.00 92.94 90 GLY A C 1
ATOM 720 O O . GLY A 1 90 ? 10.026 -10.354 -10.895 1.00 92.94 90 GLY A O 1
ATOM 721 N N . PHE A 1 91 ? 9.009 -8.440 -11.476 1.00 91.50 91 PHE A N 1
ATOM 722 C CA . PHE A 1 91 ? 7.961 -8.513 -10.454 1.00 91.50 91 PHE A CA 1
ATOM 723 C C . PHE A 1 91 ? 6.906 -9.585 -10.761 1.00 91.50 91 PHE A C 1
ATOM 725 O O . PHE A 1 91 ? 6.521 -10.323 -9.858 1.00 91.50 91 PHE A O 1
ATOM 732 N N . TYR A 1 92 ? 6.462 -9.697 -12.017 1.00 91.88 92 TYR A N 1
ATOM 733 C CA . TYR A 1 92 ? 5.433 -10.668 -12.415 1.00 91.88 92 TYR A CA 1
ATOM 734 C C . TYR A 1 92 ? 5.988 -12.070 -12.695 1.00 91.88 92 TYR A C 1
ATOM 736 O O . TYR A 1 92 ? 5.365 -13.064 -12.333 1.00 91.88 92 TYR A O 1
ATOM 744 N N . GLU A 1 93 ? 7.147 -12.158 -13.345 1.00 94.25 93 GLU A N 1
ATOM 745 C CA . GLU A 1 93 ? 7.722 -13.412 -13.854 1.00 94.25 93 GLU A CA 1
ATOM 746 C C . GLU A 1 93 ? 8.843 -13.959 -12.960 1.00 94.25 93 GLU A C 1
ATOM 748 O O . GLU A 1 93 ? 9.254 -15.111 -13.101 1.00 94.25 93 GLU A O 1
ATOM 753 N N . GLY A 1 94 ? 9.300 -13.158 -11.995 1.00 92.44 94 GLY A N 1
ATOM 754 C CA . GLY A 1 94 ? 10.419 -13.478 -11.121 1.00 92.44 94 GLY A CA 1
ATOM 755 C C . GLY A 1 94 ? 11.764 -13.026 -11.689 1.00 92.44 94 GLY A C 1
ATOM 756 O O . GLY A 1 94 ? 11.954 -12.852 -12.893 1.00 92.44 94 GLY A O 1
ATOM 757 N N . LEU A 1 95 ? 12.726 -12.822 -10.790 1.00 92.69 95 LEU A N 1
ATOM 758 C CA . LEU A 1 95 ? 14.087 -12.441 -11.159 1.00 92.69 95 LEU A CA 1
ATOM 759 C C . LEU A 1 95 ? 14.928 -13.675 -11.527 1.00 92.69 95 LEU A C 1
ATOM 761 O O . LEU A 1 95 ? 14.758 -14.737 -10.918 1.00 92.69 95 LEU A O 1
ATOM 765 N N . PRO A 1 96 ? 15.885 -13.544 -12.466 1.00 91.69 96 PRO A N 1
ATOM 766 C CA . PRO A 1 96 ? 16.850 -14.599 -12.744 1.00 91.69 96 PRO A CA 1
ATOM 767 C C . PRO A 1 96 ? 17.627 -15.017 -11.482 1.00 91.69 96 PRO A C 1
ATOM 769 O O . PRO A 1 96 ? 17.919 -14.168 -10.632 1.00 91.69 96 PRO A O 1
ATOM 772 N N . PRO A 1 97 ? 18.031 -16.295 -11.357 1.00 91.00 97 PRO A N 1
ATOM 773 C CA . PRO A 1 97 ? 18.829 -16.750 -10.224 1.00 91.00 97 PRO A CA 1
ATOM 774 C C . PRO A 1 97 ? 20.111 -15.922 -10.062 1.00 91.00 97 PRO A C 1
ATOM 776 O O . PRO A 1 97 ? 20.915 -15.819 -10.986 1.00 91.00 97 PRO A O 1
ATOM 779 N N . GLY A 1 98 ? 20.303 -15.336 -8.879 1.00 90.19 98 GLY A N 1
ATOM 780 C CA . GLY A 1 98 ? 21.479 -14.520 -8.559 1.00 90.19 98 GLY A CA 1
ATOM 781 C C . GLY A 1 98 ? 21.421 -13.064 -9.034 1.00 90.19 98 GLY A C 1
ATOM 782 O O . GLY A 1 98 ? 22.354 -12.315 -8.751 1.00 90.19 98 GLY A O 1
ATOM 783 N N . ALA A 1 99 ? 20.348 -12.635 -9.708 1.00 91.12 99 ALA A N 1
ATOM 784 C CA . ALA A 1 99 ? 20.159 -11.227 -10.042 1.00 91.12 99 ALA A CA 1
ATOM 785 C C . ALA A 1 99 ? 19.782 -10.411 -8.786 1.00 91.12 99 ALA A C 1
ATOM 787 O O . ALA A 1 99 ? 18.928 -10.847 -8.006 1.00 91.12 99 ALA A O 1
ATOM 788 N N . PRO A 1 100 ? 20.389 -9.228 -8.566 1.00 91.88 100 PRO A N 1
ATOM 789 C CA . PRO A 1 100 ? 19.978 -8.337 -7.488 1.00 91.88 100 PRO A CA 1
ATOM 790 C C . PRO A 1 100 ? 18.594 -7.737 -7.771 1.00 91.88 100 PRO A C 1
ATOM 792 O O . PRO A 1 100 ? 18.203 -7.548 -8.923 1.00 91.88 100 PRO A O 1
ATOM 795 N N . PHE A 1 101 ? 17.858 -7.402 -6.710 1.00 90.75 101 PHE A N 1
ATOM 796 C CA . PHE A 1 101 ? 16.580 -6.702 -6.843 1.00 90.75 101 PHE A CA 1
ATOM 797 C C . PHE A 1 101 ? 16.803 -5.254 -7.331 1.00 90.75 101 PHE A C 1
ATOM 799 O O . PHE A 1 101 ? 17.672 -4.574 -6.775 1.00 90.75 101 PHE A O 1
ATOM 806 N N . PRO A 1 102 ? 16.039 -4.754 -8.326 1.00 91.88 102 PRO A N 1
ATOM 807 C CA . PRO A 1 102 ? 16.275 -3.454 -8.964 1.00 91.88 102 PRO A CA 1
ATOM 808 C C . PRO A 1 102 ? 15.754 -2.274 -8.120 1.00 91.88 102 PRO A C 1
ATOM 810 O O . PRO A 1 102 ? 14.844 -1.558 -8.528 1.00 91.88 102 PRO A O 1
ATOM 813 N N . TRP A 1 103 ? 16.312 -2.065 -6.924 1.00 92.12 103 TRP A N 1
ATOM 814 C CA . TRP A 1 103 ? 15.847 -1.049 -5.966 1.00 92.12 103 TRP A CA 1
ATOM 815 C C . TRP A 1 103 ? 15.764 0.366 -6.534 1.00 92.12 103 TRP A C 1
ATOM 817 O O . TRP A 1 103 ? 14.827 1.086 -6.199 1.00 92.12 103 TRP A O 1
ATOM 827 N N . ASP A 1 104 ? 16.695 0.746 -7.406 1.00 90.06 104 ASP A N 1
ATOM 828 C CA . ASP A 1 104 ? 16.752 2.093 -7.979 1.00 90.06 104 ASP A CA 1
ATOM 829 C C . ASP A 1 104 ? 15.467 2.447 -8.743 1.00 90.06 104 ASP A C 1
ATOM 831 O O . ASP A 1 104 ? 14.938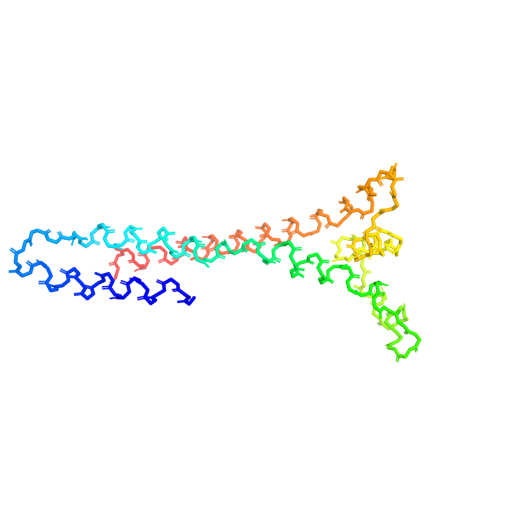 3.547 -8.591 1.00 90.06 104 ASP A O 1
ATOM 835 N N . ALA A 1 105 ? 14.902 1.482 -9.479 1.00 89.31 105 ALA A N 1
ATOM 836 C CA . ALA A 1 105 ? 13.644 1.658 -10.202 1.00 89.31 105 ALA A CA 1
ATOM 837 C C . ALA A 1 105 ? 12.437 1.800 -9.256 1.00 89.31 105 ALA A C 1
ATOM 839 O O . ALA A 1 105 ? 11.499 2.541 -9.541 1.00 89.31 105 ALA A O 1
ATOM 840 N N . TRP A 1 106 ? 12.457 1.112 -8.111 1.00 91.25 106 TRP A N 1
ATOM 841 C CA . TRP A 1 106 ? 11.358 1.126 -7.141 1.00 91.25 106 TRP A CA 1
ATOM 842 C C . TRP A 1 106 ? 11.394 2.332 -6.204 1.00 91.25 106 TRP A C 1
ATOM 844 O O . TRP A 1 106 ? 10.345 2.842 -5.817 1.00 91.25 106 TRP A O 1
ATOM 854 N N . ILE A 1 107 ? 12.582 2.810 -5.827 1.00 91.12 107 ILE A N 1
ATOM 855 C CA . ILE A 1 107 ? 12.720 3.913 -4.870 1.00 91.12 107 ILE A CA 1
ATOM 856 C C . ILE A 1 107 ? 12.151 5.219 -5.430 1.00 91.12 107 ILE A C 1
ATOM 858 O O . ILE A 1 107 ? 11.575 5.993 -4.666 1.00 91.12 107 ILE A O 1
ATOM 862 N N . ALA A 1 108 ? 12.233 5.433 -6.746 1.00 89.06 108 ALA A N 1
ATOM 863 C CA . ALA A 1 108 ? 11.661 6.603 -7.415 1.00 89.06 108 ALA A CA 1
ATOM 864 C C . ALA A 1 108 ? 10.141 6.753 -7.189 1.00 89.06 108 ALA A C 1
ATOM 866 O O . ALA A 1 108 ? 9.631 7.872 -7.108 1.00 89.06 108 ALA A O 1
ATOM 867 N N . LEU A 1 109 ? 9.434 5.634 -6.993 1.00 89.38 109 LEU A N 1
ATOM 868 C CA . LEU A 1 109 ? 7.988 5.589 -6.788 1.00 89.38 109 LEU A CA 1
ATOM 869 C C . LEU A 1 109 ? 7.570 6.079 -5.390 1.00 89.38 109 LEU A C 1
ATOM 871 O O . LEU A 1 109 ? 6.519 6.699 -5.219 1.00 89.38 109 LEU A O 1
ATOM 875 N N . PHE A 1 110 ? 8.364 5.795 -4.355 1.00 88.69 110 PHE A N 1
ATOM 876 C CA . PHE A 1 110 ? 7.921 5.980 -2.969 1.00 88.69 110 PHE A CA 1
ATOM 877 C C . PHE A 1 110 ? 7.646 7.433 -2.554 1.00 88.69 110 PHE A C 1
ATOM 879 O O . PHE A 1 110 ? 6.639 7.643 -1.876 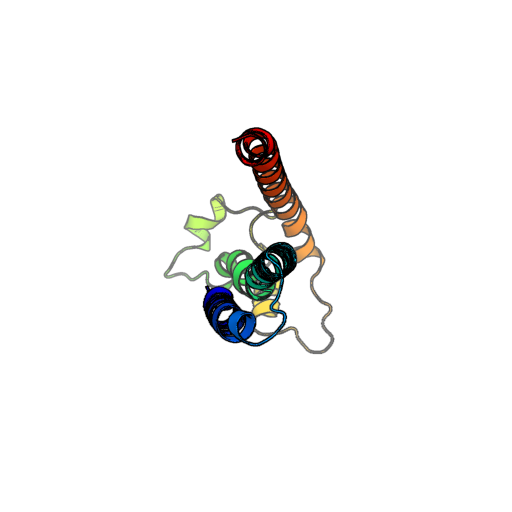1.00 88.69 110 PHE A O 1
ATOM 886 N N . PRO A 1 111 ? 8.453 8.449 -2.919 1.00 90.44 111 PRO A N 1
ATOM 887 C CA . PRO A 1 111 ? 8.247 9.816 -2.441 1.00 90.44 111 PRO A CA 1
ATOM 888 C C . PRO A 1 111 ? 6.862 10.383 -2.770 1.00 90.44 111 PRO A C 1
ATOM 890 O O . PRO A 1 111 ? 6.220 10.972 -1.899 1.00 90.44 111 PRO A O 1
ATOM 893 N N . GLY A 1 112 ? 6.376 10.171 -3.999 1.00 89.81 112 GLY A N 1
ATOM 894 C CA . GLY A 1 112 ? 5.068 10.665 -4.430 1.00 89.81 112 GLY A CA 1
ATOM 895 C C . GLY A 1 112 ? 3.922 10.010 -3.662 1.00 89.81 112 GLY A C 1
ATOM 896 O O . GLY A 1 112 ? 3.046 10.696 -3.133 1.00 89.81 112 GLY A O 1
ATOM 897 N N . TRP A 1 113 ? 3.969 8.685 -3.523 1.00 91.38 113 TRP A N 1
ATOM 898 C CA . TRP A 1 113 ? 2.950 7.929 -2.798 1.00 91.38 113 TRP A CA 1
ATOM 899 C C . TRP A 1 113 ? 2.973 8.166 -1.289 1.00 91.38 113 TRP A C 1
ATOM 901 O O . TRP A 1 113 ? 1.910 8.302 -0.687 1.00 91.38 113 TRP A O 1
ATOM 911 N N . VAL A 1 114 ? 4.150 8.281 -0.672 1.00 91.44 114 VAL A N 1
ATOM 912 C CA . VAL A 1 114 ? 4.278 8.614 0.756 1.00 91.44 114 VAL A CA 1
ATOM 913 C C . VAL A 1 114 ? 3.715 10.003 1.033 1.00 91.44 114 VAL A C 1
ATOM 915 O O . VAL A 1 114 ? 2.960 10.171 1.990 1.00 91.44 114 VAL A O 1
ATOM 918 N N . LEU A 1 115 ? 4.023 10.991 0.187 1.00 94.56 115 LEU A N 1
ATOM 919 C CA . LEU A 1 115 ? 3.484 12.340 0.334 1.00 94.56 115 LEU 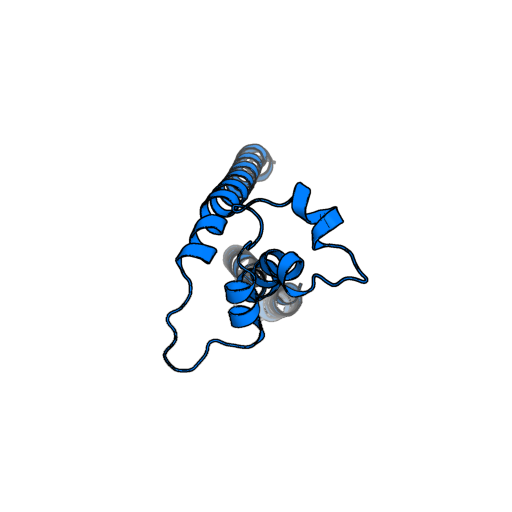A CA 1
ATOM 920 C C . LEU A 1 115 ? 1.960 12.359 0.160 1.00 94.56 115 LEU A C 1
ATOM 922 O O . LEU A 1 115 ? 1.256 12.948 0.980 1.00 94.56 115 LEU A O 1
ATOM 926 N N . PHE A 1 116 ? 1.446 11.686 -0.872 1.00 92.19 116 PHE A N 1
ATOM 927 C CA . PHE A 1 116 ? 0.010 11.593 -1.132 1.00 92.19 116 PHE A CA 1
ATOM 928 C C . PHE A 1 116 ? -0.739 10.919 0.026 1.00 92.19 116 PHE A C 1
ATOM 930 O O . PHE A 1 116 ? -1.687 11.489 0.568 1.00 92.19 116 PHE A O 1
ATOM 937 N N . LEU A 1 117 ? -0.287 9.737 0.458 1.00 91.31 117 LEU A N 1
ATOM 938 C CA . LEU A 1 117 ? -0.889 9.009 1.576 1.00 91.31 117 LEU A CA 1
ATOM 939 C C . LEU A 1 117 ? -0.767 9.790 2.888 1.00 91.31 117 LEU A C 1
ATOM 941 O O . LEU A 1 117 ? -1.719 9.829 3.664 1.00 91.31 117 LEU A O 1
ATOM 945 N N . GLY A 1 118 ? 0.362 10.465 3.114 1.00 95.25 118 GLY A N 1
ATOM 946 C CA . GLY A 1 118 ? 0.563 11.347 4.261 1.00 95.25 118 GLY A CA 1
ATOM 947 C C . GLY A 1 118 ? -0.430 12.510 4.287 1.00 95.25 118 GLY A C 1
ATOM 948 O O . GLY A 1 118 ? -1.023 12.787 5.329 1.00 95.25 118 GLY A O 1
ATOM 949 N N . ALA A 1 119 ? -0.682 13.147 3.141 1.00 97.00 119 ALA A N 1
ATOM 950 C CA . ALA A 1 119 ? -1.669 14.218 3.020 1.00 97.00 119 ALA A CA 1
ATOM 951 C C . ALA A 1 119 ? -3.101 13.716 3.264 1.00 97.00 119 ALA A C 1
ATOM 953 O O . ALA A 1 119 ? -3.860 14.351 3.997 1.00 97.00 119 ALA A O 1
ATOM 954 N N . VAL A 1 120 ? -3.463 12.554 2.709 1.00 95.12 120 VAL A N 1
ATOM 955 C CA . VAL A 1 120 ? -4.771 11.920 2.946 1.00 95.12 120 VAL A CA 1
ATOM 956 C C . VAL A 1 120 ? -4.943 11.561 4.421 1.00 95.12 120 VAL A C 1
ATOM 958 O O . VAL A 1 120 ? -6.003 11.814 4.999 1.00 95.12 120 VAL A O 1
ATOM 961 N N . PHE A 1 121 ? -3.910 11.007 5.055 1.00 93.81 121 PHE A N 1
ATOM 962 C CA . PHE A 1 121 ? -3.934 10.676 6.476 1.00 93.81 121 PHE A CA 1
ATOM 963 C C . PHE A 1 121 ? -4.101 11.931 7.340 1.00 93.81 121 PHE A C 1
ATOM 965 O O . PHE A 1 121 ? -4.955 11.960 8.225 1.00 93.81 121 PHE A O 1
ATOM 972 N N . LEU A 1 122 ? -3.356 12.996 7.036 1.00 97.00 122 LEU A N 1
ATOM 973 C CA . LEU A 1 122 ? -3.474 14.280 7.722 1.00 97.00 122 LEU A CA 1
ATOM 974 C C . LEU A 1 122 ? -4.876 14.881 7.564 1.00 97.00 122 LEU A C 1
ATOM 976 O O . LEU A 1 122 ? -5.461 15.329 8.546 1.00 97.00 122 LEU A O 1
ATOM 980 N N . ALA A 1 123 ? -5.445 14.853 6.358 1.00 96.94 123 ALA A N 1
ATOM 981 C CA . ALA A 1 123 ? -6.800 15.336 6.113 1.00 96.94 123 ALA A CA 1
ATOM 982 C C . ALA A 1 123 ? -7.839 14.560 6.941 1.00 96.94 123 ALA A C 1
ATOM 984 O O . ALA A 1 123 ? -8.685 15.171 7.594 1.00 96.94 123 ALA A O 1
ATOM 985 N N . ASN A 1 124 ? -7.737 13.227 6.982 1.00 93.81 124 ASN A N 1
ATOM 986 C CA . ASN A 1 124 ? -8.594 12.394 7.830 1.00 93.81 124 ASN A CA 1
ATOM 987 C C . ASN A 1 124 ? -8.428 12.740 9.314 1.00 93.81 124 ASN A C 1
ATOM 989 O O . ASN A 1 124 ? -9.416 12.878 10.032 1.00 93.81 124 ASN A O 1
ATOM 993 N N . PHE A 1 125 ? -7.192 12.942 9.770 1.00 93.94 125 PHE A N 1
ATOM 994 C CA . PHE A 1 125 ? -6.912 13.338 11.146 1.00 93.94 125 PHE A CA 1
ATOM 995 C C . PHE A 1 125 ? -7.545 14.694 11.496 1.00 93.94 125 PHE A C 1
ATOM 997 O O . PHE A 1 125 ? -8.180 14.830 12.542 1.00 93.94 125 PHE A O 1
ATOM 1004 N N . CYS A 1 126 ? -7.463 15.675 10.595 1.00 95.69 126 CYS A N 1
ATOM 1005 C CA . CYS A 1 126 ? -8.132 16.967 10.749 1.00 95.69 126 CYS A CA 1
ATOM 1006 C C . CYS A 1 126 ? -9.657 16.818 10.855 1.00 95.69 126 CYS A C 1
ATOM 1008 O O . CYS A 1 126 ? -10.267 17.431 11.730 1.00 95.69 126 CYS A O 1
ATOM 1010 N N . VAL A 1 127 ? -10.275 15.978 10.017 1.00 94.19 127 VAL A N 1
ATOM 1011 C CA . VAL A 1 127 ? -11.721 15.699 10.080 1.00 94.19 127 VAL A CA 1
ATOM 1012 C C . VAL A 1 127 ? -12.102 15.089 11.429 1.00 94.19 127 VAL A C 1
ATOM 1014 O O . VAL A 1 127 ? -13.055 15.548 12.058 1.00 94.19 127 VAL A O 1
ATOM 1017 N N . VAL A 1 128 ? -11.333 14.111 11.918 1.00 92.19 128 VAL A N 1
ATOM 1018 C CA . VAL A 1 128 ? -11.559 13.504 13.238 1.00 92.19 128 VAL A CA 1
ATOM 1019 C C . VAL A 1 128 ? -11.475 14.554 14.346 1.00 92.19 128 VAL A C 1
ATOM 1021 O O . VAL A 1 128 ? -12.332 14.568 15.224 1.00 92.19 128 VAL A O 1
ATOM 1024 N N . ILE A 1 129 ? -10.499 15.467 14.304 1.00 92.94 129 ILE A N 1
ATOM 1025 C CA . ILE A 1 129 ? -10.376 16.549 15.295 1.00 92.94 129 ILE A CA 1
ATOM 1026 C C . ILE A 1 129 ? -11.592 17.480 15.267 1.00 92.94 129 ILE A C 1
ATOM 1028 O O . ILE A 1 129 ? -12.118 17.815 16.330 1.00 92.94 129 ILE A O 1
ATOM 1032 N N . LEU A 1 130 ? -12.042 17.889 14.078 1.00 92.62 130 LEU A N 1
ATOM 1033 C CA . LEU A 1 130 ? -13.199 18.775 13.927 1.00 92.62 130 LEU A CA 1
ATOM 1034 C C . LEU A 1 130 ? -14.475 18.133 14.486 1.00 92.62 130 LEU A C 1
ATOM 1036 O O . LEU A 1 130 ? -15.225 18.781 15.217 1.00 92.62 130 LEU A O 1
ATOM 1040 N N . LEU A 1 131 ? -14.693 16.849 14.192 1.00 92.25 131 LEU A N 1
ATOM 1041 C CA . LEU A 1 131 ? -15.876 16.109 14.637 1.00 92.25 131 LEU A CA 1
ATOM 1042 C C . LEU A 1 131 ? -15.788 15.649 16.097 1.00 92.25 131 LEU A C 1
ATOM 1044 O O . LEU A 1 131 ? -16.822 15.465 16.737 1.00 92.25 131 LEU A O 1
ATOM 1048 N N . ARG A 1 132 ? -14.577 15.514 16.659 1.00 91.56 132 ARG A N 1
ATOM 1049 C CA . ARG A 1 132 ? -14.352 15.026 18.031 1.00 91.56 132 ARG A CA 1
ATOM 1050 C C . ARG A 1 132 ? -15.195 15.776 19.051 1.00 91.56 132 ARG A C 1
ATOM 1052 O O . ARG A 1 132 ? -15.759 15.147 19.938 1.00 91.56 132 ARG A O 1
ATOM 1059 N N . LYS A 1 133 ? -15.251 17.109 18.965 1.00 81.75 133 LYS A N 1
ATOM 1060 C CA . LYS A 1 133 ? -15.989 17.913 19.946 1.00 81.75 133 LYS A CA 1
ATOM 1061 C C . LYS A 1 133 ? -17.493 17.645 19.860 1.00 81.75 133 LYS A C 1
ATOM 1063 O O . LYS A 1 133 ? -18.115 17.400 20.885 1.00 81.75 133 LYS A O 1
ATOM 1068 N N . GLN A 1 134 ? -18.041 17.613 18.644 1.00 82.94 134 GLN A N 1
ATOM 1069 C CA . GLN A 1 134 ? -19.459 17.327 18.425 1.00 82.94 134 GLN A CA 1
ATOM 1070 C C . GLN A 1 134 ? -19.847 15.931 18.914 1.00 82.94 134 GLN A C 1
ATOM 1072 O O . GLN A 1 134 ? -20.890 15.798 19.525 1.00 82.94 134 GLN A O 1
ATOM 1077 N N . TRP A 1 135 ? -19.012 14.915 18.691 1.00 83.50 135 TRP A N 1
ATOM 1078 C CA . TRP A 1 135 ? -19.316 13.533 19.088 1.00 83.50 135 TRP A CA 1
ATOM 1079 C C . TRP A 1 135 ? -19.124 13.236 20.578 1.00 83.50 135 TRP A C 1
ATOM 1081 O O . TRP A 1 135 ? -19.618 12.229 21.072 1.00 83.50 135 TRP A O 1
ATOM 1091 N N . MET A 1 136 ? -18.327 14.045 21.279 1.00 85.19 136 MET A N 1
ATOM 1092 C CA . MET A 1 136 ? -18.070 13.858 22.711 1.00 85.19 136 MET A CA 1
ATOM 1093 C C . MET A 1 136 ? -19.066 14.624 23.584 1.00 85.19 136 MET A C 1
ATOM 1095 O O . MET A 1 136 ? -19.334 14.205 24.707 1.00 85.19 136 MET A O 1
ATOM 1099 N N . GLU A 1 137 ? -19.546 15.775 23.109 1.00 84.50 137 GLU A N 1
ATOM 1100 C CA . GLU A 1 137 ? -20.391 16.694 23.884 1.00 84.50 137 GLU A CA 1
ATOM 1101 C C . GLU A 1 137 ? -21.887 16.594 23.532 1.00 84.50 137 GLU A C 1
ATOM 1103 O O . GLU A 1 137 ? -22.720 17.079 24.303 1.00 84.50 137 GLU A O 1
ATOM 1108 N N . HIS A 1 138 ? -22.238 15.981 22.397 1.00 64.44 138 HIS A N 1
ATOM 1109 C CA . HIS A 1 138 ? -23.613 15.745 21.944 1.00 64.44 138 HIS A CA 1
ATOM 1110 C C . HIS A 1 138 ? -23.821 14.269 21.607 1.00 64.44 138 HIS A C 1
ATOM 1112 O O . HIS A 1 138 ? -24.927 13.771 21.916 1.00 64.44 138 HIS A O 1
#

Radius of gyration: 23.15 Å; chains: 1; bounding box: 50×36×64 Å

Secondary structure (DSSP, 8-state):
-TTHHHHHHHHHHHHHHHTTS-PPPHHHHHHHHHHHHHHHH--THIIIIIIHHHHHHHHHS--TTTTHHHHTGGG--TTTS---HHHHHHHHH-PPTTPPP-HHHHHTTHHHHHHHHHHHHHHHHHHHHHHHHHHHH-

Foldseek 3Di:
DVLVVVLVVLVVVQVVVVVPDPGDDPVRSVVCVVVSVVVVVPDVCCVPPVQLCVQLVLLQVDDPVVPSVPPVVVVDDLQAHQPDSVLSCCVVVNDDPPDDRPVVSVVSNPPNVVVVVVVVVVVVVVVCVVCVVVVVVD

Sequence (138 aa):
MAFLIPFLALLAFNYVFSHRFKGLSSFELIAICSIGMVAANMQGEWLSGYFLGVVTAPIYFASTQNMWDERLWPYFSEWNVLTDRAAATGFYEGLPPGAPFPWDAWIALFPGWVLFLGAVFLANFCVVILLRKQWMEH

pLDDT: mean 88.72, std 6.22, range [58.97, 97.0]